Protein AF-A0A8K1FUD9-F1 (afdb_monomer_lite)

Organism: NCBI:txid364589

Foldseek 3Di:
DEAALVPFDFDDPLVVVSVVCVVVQAKDWSDKFFQVVCCVTGVVPCPVVQVVLVVCVVQHRHNRIDIYIHHNVHDPDGDDDDDDDDDDPPDDD

Sequence (93 aa):
MTKAPGSFRPQGWLRERVAAAVASGTRTVLYEGPVRALCPLVPNNVNTMAAAALAAPHLGFDGVTACLVADPSVPNWHVIKVEVTVVSPWCPQ

pLDDT: mean 93.82, std 7.75, range [58.03, 98.31]

Radius of gyration: 14.72 Å; chains: 1; bounding box: 44×29×31 Å

InterPro domains:
  IPR002811 Aspartate dehydrogenase [PF01958] (26-85)

Structure (mmCIF, N/CA/C/O backbone):
data_AF-A0A8K1FUD9-F1
#
_entry.id   AF-A0A8K1FUD9-F1
#
loop_
_atom_site.group_PDB
_atom_site.id
_atom_site.type_symbol
_atom_site.label_atom_id
_atom_site.label_alt_id
_atom_site.label_comp_id
_atom_site.label_asym_id
_atom_site.label_entity_id
_atom_site.label_seq_id
_atom_site.pdbx_PDB_ins_code
_atom_site.Cartn_x
_atom_site.Cartn_y
_atom_site.Cartn_z
_atom_site.occupancy
_atom_site.B_iso_or_equiv
_atom_site.auth_seq_id
_atom_site.auth_comp_id
_atom_site.auth_asym_id
_atom_site.auth_atom_id
_atom_site.pdbx_PDB_model_num
ATOM 1 N N . MET A 1 1 ? 4.393 1.407 3.188 1.00 95.12 1 MET A N 1
ATOM 2 C CA . MET A 1 1 ? 3.971 2.689 3.791 1.00 95.12 1 MET A CA 1
ATOM 3 C C . MET A 1 1 ? 3.014 2.392 4.925 1.00 95.12 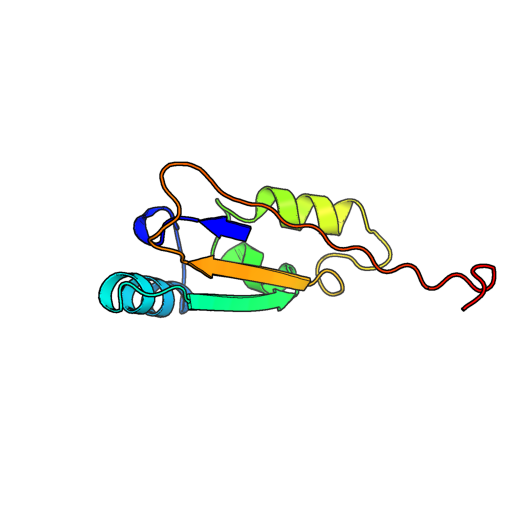1 MET A C 1
ATOM 5 O O . MET A 1 1 ? 2.037 1.688 4.696 1.00 95.12 1 MET A O 1
ATOM 9 N N . THR A 1 2 ? 3.263 2.970 6.095 1.00 97.50 2 THR A N 1
ATOM 10 C CA . THR A 1 2 ? 2.368 2.904 7.257 1.00 97.50 2 THR A CA 1
ATOM 11 C C . THR A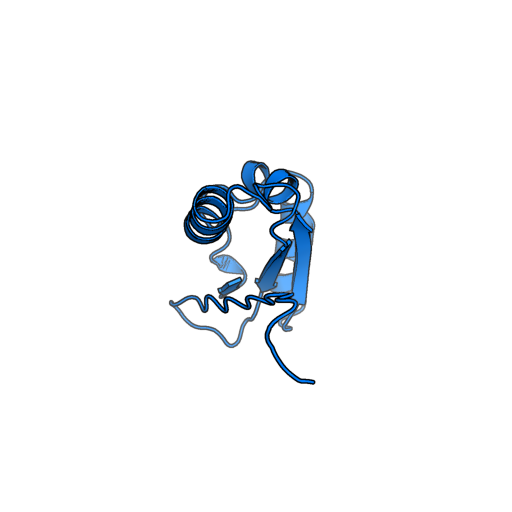 1 2 ? 1.919 4.308 7.640 1.00 97.50 2 THR A C 1
ATOM 13 O O . THR A 1 2 ? 2.753 5.214 7.678 1.00 97.50 2 THR A O 1
ATOM 16 N N . LYS A 1 3 ? 0.625 4.508 7.910 1.00 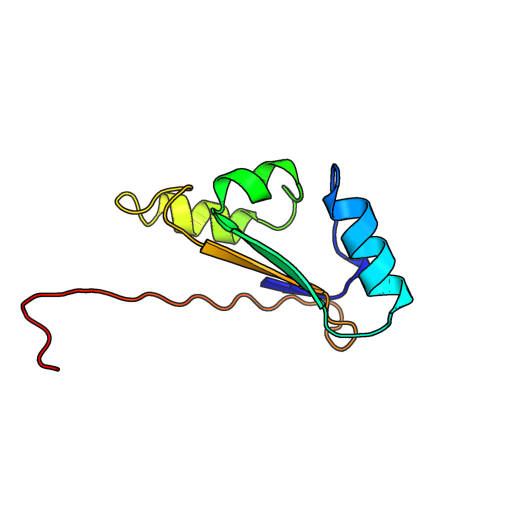95.62 3 LYS A N 1
ATOM 17 C CA . LYS A 1 3 ? 0.072 5.794 8.371 1.00 95.62 3 LYS A CA 1
ATOM 18 C C . LYS A 1 3 ? -1.268 5.622 9.085 1.00 95.62 3 LYS A C 1
ATOM 20 O O . LYS A 1 3 ? -1.905 4.574 8.964 1.00 95.62 3 LYS A O 1
ATOM 25 N N . ALA A 1 4 ? -1.712 6.690 9.747 1.00 96.19 4 ALA A N 1
ATOM 26 C CA . ALA A 1 4 ? -3.032 6.763 10.360 1.00 96.19 4 ALA A CA 1
ATOM 27 C C . ALA A 1 4 ? -4.150 6.401 9.351 1.00 96.19 4 ALA A C 1
ATOM 29 O O . ALA A 1 4 ? -4.147 6.934 8.229 1.00 96.19 4 ALA A O 1
ATOM 30 N N . PRO A 1 5 ? -5.136 5.562 9.733 1.00 94.81 5 PRO A N 1
ATOM 31 C CA . PRO A 1 5 ? -6.214 5.130 8.841 1.00 94.81 5 PRO A CA 1
ATOM 32 C C . PRO A 1 5 ? -6.996 6.298 8.206 1.00 94.81 5 PRO A C 1
ATOM 34 O O . PRO A 1 5 ? -7.222 6.315 6.996 1.00 94.81 5 PRO A O 1
ATOM 37 N N . GLY A 1 6 ? -7.334 7.331 8.989 1.00 92.88 6 GLY A N 1
ATOM 38 C CA . GLY A 1 6 ? -8.090 8.505 8.516 1.00 92.88 6 GLY A CA 1
ATOM 39 C C . GLY A 1 6 ? -7.335 9.406 7.527 1.00 92.88 6 GLY A C 1
ATOM 40 O O . GLY A 1 6 ? -7.924 10.252 6.848 1.00 92.88 6 GLY A O 1
ATOM 41 N N . SER A 1 7 ? -6.023 9.217 7.393 1.00 93.88 7 SER A N 1
ATOM 42 C CA . SER A 1 7 ? -5.205 10.022 6.491 1.00 93.88 7 SER A CA 1
ATOM 43 C C . SER A 1 7 ? -5.217 9.483 5.058 1.00 93.88 7 SER A C 1
ATOM 45 O O . SER A 1 7 ? -4.764 10.184 4.150 1.00 93.88 7 SER A O 1
ATOM 47 N N . PHE A 1 8 ? -5.673 8.250 4.802 1.00 94.50 8 PHE A N 1
ATOM 48 C CA . PHE A 1 8 ? -5.755 7.713 3.436 1.00 94.50 8 PHE A CA 1
ATOM 49 C C . PHE A 1 8 ? -6.805 8.454 2.598 1.00 94.50 8 PHE A C 1
ATOM 51 O O . PHE A 1 8 ? -7.791 8.985 3.111 1.00 94.50 8 PHE A O 1
ATOM 58 N N . ARG A 1 9 ? -6.589 8.496 1.280 1.00 94.56 9 ARG A N 1
ATOM 59 C CA . ARG A 1 9 ? -7.574 8.976 0.297 1.00 94.56 9 ARG A CA 1
ATOM 60 C C . ARG A 1 9 ? -7.856 7.859 -0.717 1.00 94.56 9 ARG A C 1
ATOM 62 O O . ARG A 1 9 ? -7.384 7.952 -1.850 1.00 94.56 9 ARG A O 1
ATOM 69 N N . PRO A 1 10 ? -8.531 6.773 -0.288 1.00 96.25 10 PRO A N 1
ATOM 70 C CA . PRO A 1 10 ? -8.714 5.585 -1.109 1.00 96.25 10 PRO A CA 1
ATOM 71 C C . PRO A 1 10 ? -9.811 5.755 -2.169 1.00 96.25 10 PRO A C 1
ATOM 73 O O . PRO A 1 10 ? -10.789 6.495 -2.004 1.00 96.25 10 PRO A O 1
ATOM 76 N N . GLN A 1 11 ? -9.666 5.003 -3.250 1.00 97.19 11 GLN A N 1
ATOM 77 C CA . GLN A 1 11 ? -10.607 4.863 -4.354 1.00 97.19 11 GLN A CA 1
ATOM 78 C C . GLN A 1 11 ? -10.969 3.387 -4.548 1.00 97.19 11 GLN A C 1
ATOM 80 O O . GLN A 1 11 ? -10.271 2.495 -4.061 1.00 97.19 11 GLN A O 1
ATOM 85 N N . GLY A 1 12 ? -12.077 3.135 -5.247 1.00 96.69 12 GLY A N 1
ATOM 86 C CA . GLY A 1 12 ? -12.564 1.782 -5.515 1.00 96.69 12 GLY A CA 1
ATOM 87 C C . GLY A 1 12 ? -12.741 0.945 -4.243 1.00 96.69 12 GLY A C 1
ATOM 88 O O . GLY A 1 12 ? -13.099 1.464 -3.184 1.00 96.69 12 GLY A O 1
ATOM 89 N N . TRP A 1 13 ? -12.434 -0.346 -4.354 1.00 96.88 13 TRP A N 1
ATOM 90 C CA . TRP A 1 13 ? -12.586 -1.343 -3.287 1.00 96.88 13 TRP A CA 1
ATOM 91 C C . TRP A 1 13 ? -11.747 -1.045 -2.031 1.00 96.88 13 TRP A C 1
ATOM 93 O O . TRP A 1 13 ? -12.066 -1.497 -0.933 1.00 96.88 13 TRP A O 1
ATOM 103 N N . LEU A 1 14 ? -10.679 -0.248 -2.153 1.00 97.31 14 LEU A N 1
ATOM 104 C CA . LEU A 1 14 ? -9.803 0.078 -1.026 1.00 97.31 14 LEU A CA 1
ATOM 105 C C . LEU A 1 14 ? -10.497 0.985 0.006 1.00 97.31 14 LEU A C 1
ATOM 107 O O . LEU A 1 14 ? -10.078 1.032 1.163 1.00 97.31 14 LEU A O 1
ATOM 111 N N . ARG A 1 15 ? -11.580 1.677 -0.384 1.00 97.38 15 ARG A N 1
ATOM 112 C CA . ARG A 1 15 ? -12.402 2.498 0.522 1.00 97.38 15 ARG A CA 1
ATOM 113 C C . ARG A 1 15 ? -12.991 1.672 1.657 1.00 97.38 15 ARG A C 1
ATOM 115 O O . ARG A 1 15 ? -12.853 2.053 2.815 1.00 97.38 15 ARG A O 1
ATOM 122 N N . GLU A 1 16 ? -13.589 0.536 1.320 1.00 97.38 16 GLU A N 1
ATOM 123 C CA . GLU A 1 16 ? -14.230 -0.357 2.287 1.00 97.38 16 GLU A CA 1
ATOM 124 C C . GLU A 1 16 ? -13.203 -0.942 3.257 1.00 97.38 16 GLU A C 1
ATOM 126 O O . GLU A 1 16 ? -13.427 -0.954 4.465 1.00 97.38 16 GLU A O 1
ATOM 131 N N . ARG A 1 17 ? -12.019 -1.320 2.759 1.00 97.25 17 ARG A N 1
ATOM 132 C CA . ARG A 1 17 ? -10.929 -1.808 3.617 1.00 97.25 17 ARG A CA 1
ATOM 133 C C . ARG A 1 17 ? -10.406 -0.752 4.582 1.00 97.25 17 ARG A C 1
ATOM 135 O O . ARG A 1 17 ? -10.137 -1.068 5.736 1.00 97.25 17 ARG A O 1
ATOM 142 N N . VAL A 1 18 ? -10.259 0.496 4.134 1.00 97.38 18 VAL A N 1
ATOM 143 C CA . VAL A 1 18 ? -9.845 1.593 5.021 1.00 97.38 18 VAL A CA 1
ATOM 144 C C . VAL A 1 18 ? -10.915 1.865 6.075 1.00 97.38 18 VAL A C 1
ATOM 146 O O . VAL A 1 18 ? -10.571 2.017 7.243 1.00 97.38 18 VAL A O 1
ATOM 149 N N . ALA A 1 19 ? -12.196 1.883 5.695 1.00 97.44 19 ALA A N 1
ATOM 150 C CA . ALA A 1 19 ? -13.295 2.059 6.642 1.00 97.44 19 ALA A CA 1
ATOM 151 C C . ALA A 1 19 ? -13.322 0.939 7.697 1.00 97.44 19 ALA A C 1
ATOM 153 O O . ALA A 1 19 ? -13.424 1.222 8.890 1.00 97.44 19 ALA A O 1
ATOM 154 N N . ALA A 1 20 ? -13.135 -0.316 7.279 1.00 96.62 20 ALA A N 1
ATOM 155 C CA . ALA A 1 20 ? -13.014 -1.452 8.189 1.00 96.62 20 ALA A CA 1
ATOM 156 C C . ALA A 1 20 ? -11.798 -1.318 9.124 1.00 96.62 20 ALA A C 1
ATOM 158 O O . ALA A 1 20 ? -11.916 -1.566 10.321 1.00 96.62 20 ALA A O 1
A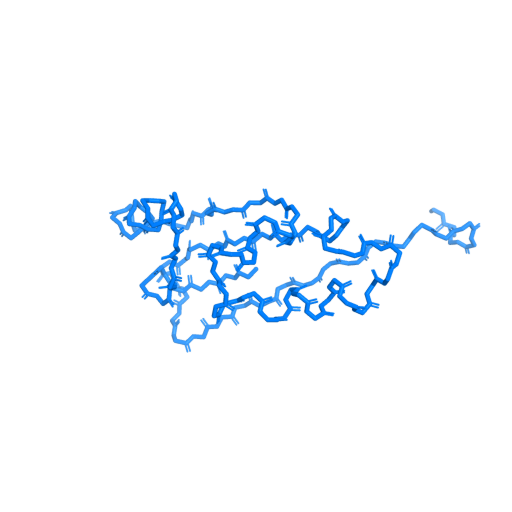TOM 159 N N . ALA A 1 21 ? -10.648 -0.858 8.617 1.00 96.50 21 ALA A N 1
ATOM 160 C CA . ALA A 1 21 ? -9.464 -0.621 9.443 1.00 96.50 21 ALA A CA 1
ATOM 161 C C . ALA A 1 21 ? -9.702 0.478 10.495 1.00 96.50 21 ALA A C 1
ATOM 163 O O . ALA A 1 21 ? -9.333 0.291 11.654 1.00 96.50 21 ALA A O 1
ATOM 164 N N . VAL A 1 22 ? -10.368 1.582 10.122 1.00 96.31 22 VAL A N 1
ATOM 165 C CA . VAL A 1 22 ? -10.792 2.643 11.058 1.00 96.31 22 VAL A CA 1
ATOM 166 C C . VAL A 1 22 ? -11.695 2.066 12.148 1.00 96.31 22 VAL A C 1
ATOM 168 O O . VAL A 1 22 ? -11.430 2.286 13.325 1.00 96.31 22 VAL A O 1
ATOM 171 N N . ALA A 1 23 ? -12.725 1.306 11.765 1.00 96.75 23 ALA A N 1
ATOM 172 C CA . ALA A 1 23 ? -13.680 0.720 12.704 1.00 96.75 23 ALA A CA 1
ATOM 173 C C . ALA A 1 23 ? -13.031 -0.310 13.640 1.00 96.75 23 ALA A C 1
ATOM 175 O O . ALA A 1 23 ? -13.370 -0.370 14.817 1.00 96.75 23 ALA A O 1
ATOM 176 N N . SER A 1 24 ? -12.078 -1.099 13.132 1.00 95.75 24 SER A N 1
ATOM 177 C CA . SER A 1 24 ? -11.374 -2.103 13.933 1.00 95.75 24 SER A CA 1
ATOM 178 C C . SER A 1 24 ? -10.489 -1.487 15.017 1.00 95.75 24 SER A C 1
ATOM 180 O O . SER A 1 24 ? -10.231 -2.131 16.027 1.00 95.75 24 SER A O 1
ATOM 182 N N . GLY A 1 25 ? -9.965 -0.274 14.796 1.00 95.50 25 GLY A N 1
ATOM 183 C CA . GLY A 1 25 ? -8.970 0.326 15.685 1.00 95.50 25 GLY A CA 1
ATOM 184 C C . GLY A 1 25 ? -7.658 -0.466 15.775 1.00 95.50 25 GLY A C 1
ATOM 185 O O . GLY A 1 25 ? -6.880 -0.242 16.700 1.00 95.50 25 GLY A O 1
ATOM 186 N N . THR A 1 26 ? -7.378 -1.367 14.825 1.00 96.12 26 THR A N 1
ATOM 187 C CA . THR A 1 26 ? -6.178 -2.219 14.828 1.00 96.12 26 THR A CA 1
ATOM 188 C C . THR A 1 26 ? -5.282 -1.991 13.614 1.00 96.12 26 THR A C 1
ATOM 190 O O . THR A 1 26 ? -5.721 -1.554 12.544 1.00 96.12 26 THR A O 1
ATOM 193 N N . ARG A 1 27 ? -3.992 -2.310 13.774 1.00 97.50 27 ARG A N 1
ATOM 194 C CA . ARG A 1 27 ? -3.014 -2.285 12.683 1.00 97.50 27 ARG A CA 1
ATOM 195 C C . ARG A 1 27 ? -3.404 -3.299 11.605 1.00 97.50 27 ARG A C 1
ATOM 197 O O . ARG A 1 27 ? -3.399 -4.498 11.855 1.00 97.50 27 ARG A O 1
ATOM 204 N N . THR A 1 28 ? -3.677 -2.815 10.397 1.00 98.12 28 THR A N 1
ATOM 205 C CA . THR A 1 28 ? -4.248 -3.606 9.300 1.00 98.12 28 THR A CA 1
ATOM 206 C C . THR A 1 28 ? -3.453 -3.415 8.011 1.00 98.12 28 THR A C 1
ATOM 208 O O . THR A 1 28 ? -3.205 -2.285 7.587 1.00 98.12 28 THR A O 1
ATOM 211 N N . VAL A 1 29 ? -3.086 -4.513 7.343 1.00 98.25 29 VAL A N 1
ATOM 212 C CA . VAL A 1 29 ? -2.549 -4.468 5.974 1.00 98.25 29 VAL A CA 1
ATOM 213 C C . VAL A 1 29 ? -3.715 -4.277 5.007 1.00 98.25 29 VAL A C 1
ATOM 215 O O . VAL A 1 29 ? -4.586 -5.132 4.876 1.00 98.25 29 VAL A O 1
ATOM 218 N N . LEU A 1 30 ? -3.752 -3.130 4.339 1.00 98.00 30 LEU A N 1
ATOM 219 C CA . LEU A 1 30 ? -4.809 -2.780 3.391 1.00 98.00 30 LEU A CA 1
ATOM 220 C C . LEU A 1 30 ? -4.545 -3.365 2.001 1.00 98.00 30 LEU A C 1
ATOM 222 O O . LEU A 1 30 ? -5.479 -3.747 1.288 1.00 98.00 30 LEU A O 1
ATOM 226 N N . TYR A 1 31 ? -3.269 -3.402 1.620 1.00 98.25 31 TYR A N 1
ATOM 227 C CA . TYR A 1 31 ? -2.802 -3.828 0.311 1.00 98.25 31 TYR A CA 1
ATOM 228 C C . TYR A 1 31 ? -1.387 -4.389 0.403 1.00 98.25 31 TYR A C 1
ATOM 230 O O . TYR A 1 31 ? -0.533 -3.796 1.064 1.00 98.25 31 TYR A O 1
ATOM 238 N N . GLU A 1 32 ? -1.141 -5.467 -0.332 1.00 98.06 32 GLU A N 1
ATOM 239 C CA . GLU A 1 32 ? 0.187 -5.992 -0.617 1.00 98.06 32 GLU A CA 1
ATOM 240 C C . GLU A 1 32 ? 0.200 -6.533 -2.049 1.00 98.06 32 GLU A C 1
ATOM 242 O O . GLU A 1 32 ? -0.681 -7.308 -2.422 1.00 98.06 32 GLU A O 1
ATOM 247 N N . GLY A 1 33 ? 1.139 -6.070 -2.872 1.00 98.12 33 GLY A N 1
ATOM 248 C CA . GLY A 1 33 ? 1.220 -6.454 -4.283 1.00 98.12 33 GLY A CA 1
ATOM 249 C C . GLY A 1 33 ? 1.902 -5.402 -5.163 1.00 98.12 33 GLY A C 1
ATOM 250 O O . GLY A 1 33 ? 2.467 -4.442 -4.639 1.00 98.12 33 GLY A O 1
ATOM 251 N N . PRO A 1 34 ? 1.845 -5.532 -6.499 1.00 98.31 34 PRO A N 1
ATOM 252 C CA . PRO A 1 34 ? 2.523 -4.624 -7.428 1.00 98.31 34 PRO A CA 1
ATOM 253 C C . PRO A 1 34 ? 2.105 -3.155 -7.281 1.00 98.31 34 PRO A C 1
ATOM 255 O O . PRO A 1 34 ? 0.932 -2.854 -7.048 1.00 98.31 34 PRO A O 1
ATOM 258 N N . VAL A 1 35 ? 3.028 -2.212 -7.480 1.00 98.06 35 VAL A N 1
ATOM 259 C CA . VAL A 1 35 ? 2.714 -0.770 -7.430 1.00 98.06 35 VAL A CA 1
ATOM 260 C C . VAL A 1 35 ? 1.666 -0.384 -8.483 1.00 98.06 35 VAL A C 1
ATOM 262 O O . VAL A 1 35 ? 0.807 0.453 -8.195 1.00 98.06 35 VAL A O 1
ATOM 265 N N . ARG A 1 36 ? 1.667 -1.023 -9.667 1.00 98.00 36 ARG A N 1
ATOM 266 C CA . ARG A 1 36 ? 0.737 -0.714 -10.772 1.00 98.00 36 ARG A CA 1
ATOM 267 C C . ARG A 1 36 ? -0.727 -0.679 -10.334 1.00 98.00 36 ARG A C 1
ATOM 269 O O . ARG A 1 36 ? -1.427 0.289 -10.624 1.00 98.00 36 ARG A O 1
ATOM 276 N N . ALA A 1 37 ? -1.186 -1.721 -9.644 1.00 97.50 37 ALA A N 1
ATOM 277 C CA . ALA A 1 37 ? -2.584 -1.834 -9.230 1.00 97.50 37 ALA A CA 1
ATOM 278 C C . ALA A 1 37 ? -2.929 -0.893 -8.064 1.00 97.50 37 ALA A C 1
ATOM 280 O O . ALA A 1 37 ? -4.087 -0.510 -7.904 1.00 97.50 37 ALA A O 1
ATOM 281 N N . LEU A 1 38 ? -1.933 -0.472 -7.278 1.00 97.50 38 LEU A N 1
ATOM 282 C CA . LEU A 1 38 ? -2.138 0.440 -6.156 1.00 97.50 38 LEU A CA 1
ATOM 283 C C . LEU A 1 38 ? -2.266 1.906 -6.595 1.00 97.50 38 LEU A C 1
ATOM 285 O O . LEU A 1 38 ? -3.018 2.666 -5.979 1.00 97.50 38 LEU A O 1
ATOM 289 N N . CYS A 1 39 ? -1.568 2.306 -7.662 1.00 97.06 39 CYS A N 1
ATOM 290 C CA . CYS A 1 39 ? -1.575 3.675 -8.183 1.00 97.06 39 CYS A CA 1
ATOM 291 C C . CYS A 1 39 ? -2.969 4.294 -8.380 1.00 97.06 39 CYS A C 1
ATOM 293 O O . CYS A 1 39 ? -3.190 5.385 -7.849 1.00 97.06 39 CYS A O 1
ATOM 295 N N . PRO A 1 40 ? -3.927 3.644 -9.070 1.00 97.25 40 PRO A N 1
ATOM 296 C CA . PRO A 1 40 ? -5.264 4.216 -9.230 1.00 97.25 40 PRO A CA 1
ATOM 297 C C . PRO A 1 40 ? -6.069 4.240 -7.921 1.00 97.25 40 PRO A C 1
ATOM 299 O O . PRO A 1 40 ? -6.992 5.036 -7.784 1.00 97.25 40 PRO A O 1
ATOM 302 N N . LEU A 1 41 ? -5.731 3.396 -6.941 1.00 97.75 41 LEU A N 1
ATOM 303 C CA . LEU A 1 41 ? -6.508 3.252 -5.708 1.00 97.75 41 LEU A CA 1
ATOM 304 C C . LEU A 1 41 ? -6.150 4.299 -4.648 1.00 97.75 41 LEU A C 1
ATOM 306 O O . LEU A 1 41 ? -7.018 4.697 -3.879 1.00 97.75 41 LEU A O 1
ATOM 310 N N . VAL A 1 42 ? -4.897 4.751 -4.579 1.00 96.31 42 VAL A N 1
ATOM 311 C CA . VAL A 1 42 ? -4.420 5.736 -3.580 1.00 96.31 42 VAL A CA 1
ATOM 312 C C . VAL A 1 42 ? -3.367 6.687 -4.176 1.00 96.31 42 VAL A C 1
ATOM 314 O O . VAL A 1 42 ? -2.251 6.784 -3.654 1.00 96.31 42 VAL A O 1
ATOM 317 N N . PRO A 1 43 ? -3.696 7.446 -5.240 1.00 93.56 43 PRO A N 1
ATOM 318 C CA . PRO A 1 43 ? -2.720 8.257 -5.980 1.00 93.56 43 PRO A CA 1
ATOM 319 C C . PRO A 1 43 ? -1.985 9.279 -5.097 1.00 93.56 43 PRO A C 1
ATOM 321 O O . PRO A 1 43 ? -0.791 9.492 -5.254 1.00 93.56 43 PRO A O 1
ATOM 324 N N . ASN A 1 44 ? -2.654 9.829 -4.080 1.00 91.38 44 ASN A N 1
ATOM 325 C CA . ASN A 1 44 ? -2.070 10.809 -3.154 1.00 91.38 44 ASN A CA 1
ATOM 326 C C . ASN A 1 44 ? -1.042 10.223 -2.168 1.00 91.38 44 ASN A C 1
ATOM 328 O O . ASN A 1 44 ? -0.471 10.956 -1.362 1.00 91.38 44 ASN A O 1
ATOM 332 N N . ASN A 1 45 ? -0.871 8.901 -2.125 1.00 93.00 45 ASN A N 1
ATOM 333 C CA . ASN A 1 45 ? -0.038 8.237 -1.120 1.00 93.00 45 ASN A CA 1
ATOM 334 C C . ASN A 1 45 ? 1.094 7.408 -1.719 1.00 93.00 45 ASN A C 1
ATOM 336 O O . ASN A 1 45 ? 2.036 7.078 -1.004 1.00 93.00 45 ASN A O 1
ATOM 340 N N . VAL A 1 46 ? 1.032 7.104 -3.012 1.00 95.06 46 VAL A N 1
ATOM 341 C CA . VAL A 1 46 ? 1.977 6.186 -3.652 1.00 95.06 46 VAL A CA 1
ATOM 342 C C . VAL A 1 46 ? 3.119 6.875 -4.388 1.00 95.06 46 VAL A C 1
ATOM 344 O O . VAL A 1 46 ? 3.935 6.170 -4.965 1.00 95.06 46 VAL A O 1
ATOM 347 N N . ASN A 1 47 ? 3.233 8.208 -4.364 1.00 94.75 47 ASN A N 1
ATOM 348 C CA . ASN A 1 47 ? 4.272 8.932 -5.115 1.00 94.75 47 ASN A CA 1
ATOM 349 C C . ASN A 1 47 ? 5.683 8.374 -4.866 1.00 94.75 47 ASN A C 1
ATOM 351 O O . ASN A 1 47 ? 6.414 8.120 -5.815 1.00 94.75 47 ASN A O 1
ATOM 355 N N . THR A 1 48 ? 6.044 8.097 -3.609 1.00 95.00 48 THR A N 1
ATOM 356 C CA . THR A 1 48 ? 7.349 7.506 -3.265 1.00 95.00 48 THR A CA 1
ATOM 357 C C . THR A 1 48 ? 7.518 6.084 -3.814 1.00 95.00 48 THR A C 1
ATOM 359 O O . THR A 1 48 ? 8.602 5.719 -4.253 1.00 95.00 48 THR A O 1
ATOM 362 N N . MET A 1 49 ? 6.452 5.279 -3.829 1.00 96.94 49 MET A N 1
ATOM 363 C CA . MET A 1 49 ? 6.482 3.912 -4.368 1.00 96.94 49 MET A CA 1
ATOM 364 C C . MET A 1 49 ? 6.559 3.913 -5.899 1.00 96.94 49 MET A C 1
ATOM 366 O O . MET A 1 49 ? 7.310 3.137 -6.480 1.00 96.94 49 MET A O 1
ATOM 370 N N . ALA A 1 50 ? 5.825 4.817 -6.548 1.00 97.12 50 ALA A N 1
ATOM 371 C CA . ALA A 1 50 ? 5.897 5.041 -7.986 1.00 97.12 50 ALA A CA 1
ATOM 372 C C . ALA A 1 50 ? 7.287 5.550 -8.395 1.00 97.12 50 ALA A C 1
ATOM 374 O O . ALA A 1 50 ? 7.848 5.072 -9.374 1.00 97.12 50 ALA A O 1
ATOM 375 N N . ALA A 1 51 ? 7.885 6.454 -7.612 1.00 97.00 51 ALA A N 1
ATOM 376 C CA . ALA A 1 51 ? 9.259 6.897 -7.824 1.00 97.00 51 ALA A CA 1
ATOM 377 C C . ALA A 1 51 ? 10.263 5.739 -7.695 1.00 97.00 51 ALA A C 1
ATOM 379 O O . ALA A 1 51 ? 11.156 5.627 -8.527 1.00 97.00 51 ALA A O 1
ATOM 380 N N . ALA A 1 52 ? 10.090 4.840 -6.719 1.00 96.06 52 ALA A N 1
ATOM 381 C CA . ALA A 1 52 ? 10.921 3.640 -6.602 1.00 96.06 52 ALA A CA 1
ATOM 382 C C . ALA A 1 52 ? 10.773 2.709 -7.820 1.00 96.06 52 ALA A C 1
ATOM 384 O O . ALA A 1 52 ? 11.771 2.224 -8.343 1.00 96.06 52 ALA A O 1
ATOM 385 N N . ALA A 1 53 ? 9.547 2.516 -8.317 1.00 97.56 53 ALA A N 1
ATOM 386 C CA . ALA A 1 53 ? 9.291 1.758 -9.542 1.00 97.56 53 ALA A CA 1
ATOM 387 C C . ALA A 1 53 ? 9.951 2.385 -10.781 1.00 97.56 53 ALA A C 1
ATOM 389 O O . ALA A 1 53 ? 10.498 1.664 -11.611 1.00 97.56 53 ALA A O 1
ATOM 390 N N . LEU A 1 54 ? 9.945 3.717 -10.892 1.00 97.62 54 LEU A N 1
ATOM 391 C CA . LEU A 1 54 ? 10.642 4.443 -11.960 1.00 97.62 54 LEU A CA 1
ATOM 392 C C . LEU A 1 54 ? 12.170 4.350 -11.831 1.00 97.62 54 LEU A C 1
ATOM 394 O O . LEU A 1 54 ? 12.862 4.230 -12.838 1.00 97.62 54 LEU A O 1
ATOM 398 N N . ALA A 1 55 ? 12.694 4.387 -10.605 1.00 95.94 55 ALA A N 1
ATOM 399 C CA . ALA A 1 55 ? 14.126 4.292 -10.324 1.00 95.94 55 ALA A CA 1
ATOM 400 C C . ALA A 1 55 ? 14.688 2.867 -10.484 1.00 95.94 55 ALA A C 1
ATOM 402 O O . ALA A 1 55 ? 15.899 2.700 -10.613 1.00 95.94 55 ALA A O 1
ATOM 403 N N . ALA A 1 56 ? 13.826 1.845 -10.493 1.00 94.38 56 ALA A N 1
ATOM 404 C CA . ALA A 1 56 ? 14.184 0.445 -10.690 1.00 94.38 56 ALA A CA 1
ATOM 405 C C . ALA A 1 56 ? 13.677 -0.063 -12.056 1.00 94.38 56 ALA A C 1
ATOM 407 O O . ALA A 1 56 ? 12.742 -0.864 -12.097 1.00 94.38 56 ALA A O 1
ATOM 408 N N . PRO A 1 57 ? 14.274 0.353 -13.190 1.00 91.69 57 PRO A N 1
ATOM 409 C CA . PRO A 1 57 ? 13.734 0.090 -14.530 1.00 91.69 57 PRO A CA 1
ATOM 410 C C . PRO A 1 57 ? 13.601 -1.402 -14.871 1.00 91.69 57 PRO A C 1
ATOM 412 O O . PRO A 1 57 ? 12.721 -1.773 -15.640 1.00 91.69 57 PRO A O 1
ATOM 415 N N . HIS A 1 58 ? 14.429 -2.266 -14.274 1.00 93.12 58 HIS A N 1
ATOM 416 C CA . HIS A 1 58 ? 14.338 -3.720 -14.450 1.00 93.12 58 HIS A CA 1
ATOM 417 C C . HIS A 1 58 ? 13.155 -4.363 -13.709 1.00 93.12 58 HIS A C 1
ATOM 419 O O . HIS A 1 58 ? 12.745 -5.461 -14.070 1.00 93.12 58 HIS A O 1
ATOM 425 N N . LEU A 1 59 ? 12.612 -3.699 -12.684 1.00 96.56 59 LEU A N 1
ATOM 426 C CA . LEU A 1 59 ? 11.430 -4.150 -11.944 1.00 96.56 59 LEU A CA 1
ATOM 427 C C . LEU A 1 59 ? 10.166 -3.440 -12.443 1.00 96.56 59 LEU A C 1
ATOM 429 O O . LEU A 1 59 ? 9.131 -4.068 -12.663 1.00 96.56 59 LEU A O 1
ATOM 433 N N . GLY A 1 60 ? 10.239 -2.120 -12.617 1.00 97.44 60 GLY A N 1
ATOM 434 C CA . GLY A 1 60 ? 9.104 -1.288 -12.992 1.00 97.44 60 GLY A CA 1
ATOM 435 C C . GLY A 1 60 ? 7.936 -1.375 -12.002 1.00 97.44 60 GLY A C 1
ATOM 436 O O . GLY A 1 60 ? 8.064 -1.814 -10.859 1.00 97.44 60 GLY A O 1
ATOM 437 N N . PHE A 1 61 ? 6.754 -0.950 -12.447 1.00 98.00 61 PHE A N 1
ATOM 438 C CA . PHE A 1 61 ? 5.543 -0.919 -11.613 1.00 98.00 61 PHE A CA 1
ATOM 439 C C . PHE A 1 61 ? 4.982 -2.306 -11.271 1.00 98.00 61 PHE A C 1
ATOM 441 O O . PHE A 1 61 ? 4.196 -2.420 -10.329 1.00 98.00 61 PHE A O 1
ATOM 448 N N . ASP A 1 62 ? 5.358 -3.328 -12.041 1.00 98.00 62 ASP A N 1
ATOM 449 C CA . ASP A 1 62 ? 4.885 -4.702 -11.864 1.00 98.00 62 ASP A CA 1
ATOM 450 C C . ASP A 1 62 ? 5.808 -5.517 -10.949 1.00 98.00 62 ASP A C 1
ATOM 452 O O . ASP A 1 62 ? 5.326 -6.353 -10.191 1.00 98.00 62 ASP A O 1
ATOM 456 N N . GLY A 1 63 ? 7.119 -5.247 -10.981 1.00 96.56 63 GLY A N 1
ATOM 457 C CA . GLY A 1 63 ? 8.120 -5.929 -10.160 1.00 96.56 63 GLY A CA 1
ATOM 458 C C . GLY A 1 63 ? 8.412 -5.261 -8.815 1.00 96.56 63 GLY A C 1
ATOM 459 O O . GLY A 1 63 ? 8.958 -5.910 -7.927 1.00 96.56 63 GLY A O 1
ATOM 460 N N . VAL A 1 64 ? 8.060 -3.983 -8.626 1.00 97.88 64 VAL A N 1
ATOM 461 C CA . VAL A 1 64 ? 8.116 -3.349 -7.299 1.00 97.88 64 VAL A CA 1
ATOM 462 C C . VAL A 1 64 ? 6.842 -3.671 -6.523 1.00 97.88 64 VAL A C 1
ATOM 464 O O . VAL A 1 64 ? 5.735 -3.327 -6.943 1.00 97.88 64 VAL A O 1
ATOM 467 N N . THR A 1 65 ? 7.006 -4.287 -5.353 1.00 97.81 65 THR A N 1
ATOM 468 C CA . THR A 1 65 ? 5.909 -4.614 -4.436 1.00 97.81 65 THR A CA 1
ATOM 469 C C . THR A 1 65 ? 5.669 -3.475 -3.447 1.00 97.81 65 THR A C 1
ATOM 471 O O . THR A 1 65 ? 6.566 -3.040 -2.726 1.00 97.81 65 THR A O 1
ATOM 474 N N . ALA A 1 66 ? 4.430 -3.000 -3.378 1.00 97.75 66 ALA A N 1
ATOM 475 C CA . ALA A 1 66 ? 3.946 -2.081 -2.363 1.00 97.75 66 ALA A CA 1
ATOM 476 C C . ALA A 1 66 ? 3.234 -2.832 -1.235 1.00 97.75 66 ALA A C 1
ATOM 478 O O . ALA A 1 66 ? 2.431 -3.726 -1.481 1.00 97.75 66 ALA A O 1
ATOM 479 N N . CYS A 1 67 ? 3.451 -2.379 -0.000 1.00 98.06 67 CYS A N 1
ATOM 480 C CA . CYS A 1 67 ? 2.663 -2.764 1.169 1.00 98.06 67 CYS A CA 1
ATOM 481 C C . CYS A 1 67 ? 2.085 -1.500 1.822 1.00 98.06 67 CYS A C 1
ATOM 483 O O . CYS A 1 67 ? 2.830 -0.566 2.154 1.00 98.06 67 CYS A O 1
ATOM 485 N N . LEU A 1 68 ? 0.761 -1.445 1.975 1.00 97.50 68 LEU A N 1
ATOM 486 C CA . LEU A 1 68 ? 0.032 -0.337 2.587 1.00 97.50 68 LEU A CA 1
ATOM 487 C C . LEU A 1 68 ? -0.555 -0.786 3.922 1.00 97.50 68 LEU A C 1
ATOM 489 O O . LEU A 1 68 ? -1.379 -1.697 3.963 1.00 97.50 68 LEU A O 1
ATOM 493 N N . VAL A 1 69 ? -0.165 -0.118 5.003 1.00 98.19 69 VAL A N 1
ATOM 494 C CA . VAL A 1 69 ? -0.587 -0.461 6.362 1.00 98.19 69 VAL A CA 1
ATOM 495 C C . VAL A 1 69 ? -1.314 0.723 6.988 1.00 98.19 69 VAL A C 1
ATOM 497 O O . VAL A 1 69 ? -0.789 1.838 7.041 1.00 98.19 69 VAL A O 1
ATOM 500 N N . ALA A 1 70 ? -2.524 0.470 7.470 1.00 97.62 70 ALA A N 1
ATOM 501 C CA . ALA A 1 70 ? -3.250 1.365 8.351 1.00 97.62 70 ALA A CA 1
ATOM 502 C C . ALA A 1 70 ? -2.861 1.055 9.792 1.00 97.62 70 ALA A C 1
ATOM 504 O O . ALA A 1 70 ? -3.004 -0.082 10.230 1.00 97.62 70 ALA A O 1
ATOM 505 N N . ASP A 1 71 ? -2.365 2.049 10.518 1.00 97.62 71 ASP A N 1
ATOM 506 C CA . ASP A 1 71 ? -1.937 1.874 11.903 1.00 97.62 71 ASP A CA 1
ATOM 507 C C . ASP A 1 71 ? -2.435 3.045 12.759 1.00 97.62 71 ASP A C 1
ATOM 509 O O . ASP A 1 71 ? -1.958 4.169 12.578 1.00 97.62 71 ASP A O 1
ATOM 513 N N . PRO A 1 72 ? -3.412 2.821 13.657 1.00 95.94 72 PRO A N 1
ATOM 514 C CA . PRO A 1 72 ? -3.944 3.861 14.538 1.00 95.94 72 PRO A CA 1
ATOM 515 C C . PRO A 1 72 ? -2.920 4.427 15.528 1.00 95.94 72 PRO A C 1
ATOM 517 O O . PRO A 1 72 ? -3.132 5.519 16.046 1.00 95.94 72 PRO A O 1
ATOM 520 N N . SER A 1 73 ? -1.818 3.711 15.786 1.00 95.75 73 SER A N 1
ATOM 521 C CA . SER A 1 73 ? -0.743 4.193 16.663 1.00 95.75 73 SER A CA 1
ATOM 522 C C . SER A 1 73 ? 0.157 5.232 15.988 1.00 95.75 73 SER A C 1
ATOM 524 O O . SER A 1 73 ? 0.885 5.954 16.669 1.00 95.75 73 SER A O 1
ATOM 526 N N . VAL A 1 74 ? 0.101 5.336 14.654 1.00 93.62 74 VAL A N 1
ATOM 527 C CA . VAL A 1 74 ? 0.870 6.326 13.899 1.00 93.62 74 VAL A CA 1
ATOM 528 C C . VAL A 1 74 ? 0.132 7.671 13.922 1.00 93.62 74 VAL A C 1
ATOM 530 O O . VAL A 1 74 ? -1.004 7.738 13.451 1.00 93.62 74 VAL A O 1
ATOM 533 N N . PRO A 1 75 ? 0.754 8.754 14.427 1.00 87.56 75 PRO A N 1
ATOM 534 C CA . PRO A 1 75 ? 0.142 10.077 14.515 1.00 87.56 75 PRO A CA 1
ATOM 535 C C . PRO A 1 75 ? 0.245 10.808 13.157 1.00 87.56 75 PRO A C 1
ATOM 537 O O . PRO A 1 75 ? 0.092 10.202 12.098 1.00 87.56 75 PRO A O 1
ATOM 540 N N . ASN A 1 76 ? 0.488 12.123 13.135 1.00 88.19 76 ASN A N 1
ATOM 541 C CA . ASN A 1 76 ? 0.456 12.932 11.907 1.00 88.19 76 ASN A CA 1
ATOM 542 C C . ASN A 1 76 ? 1.726 12.824 11.026 1.00 88.19 76 ASN A C 1
ATOM 544 O O . ASN A 1 76 ? 2.192 13.813 10.463 1.00 88.19 76 ASN A O 1
ATOM 548 N N . TRP A 1 77 ? 2.306 11.629 10.912 1.00 91.31 77 TRP A N 1
ATOM 549 C CA . TRP A 1 77 ? 3.401 11.313 9.990 1.00 91.31 77 TRP A CA 1
ATOM 550 C C . TRP A 1 77 ? 3.167 9.957 9.320 1.00 91.31 77 TRP A C 1
ATOM 552 O O . TRP A 1 77 ? 2.185 9.267 9.585 1.00 91.31 77 TRP A O 1
ATOM 562 N N . HIS A 1 78 ? 4.033 9.588 8.380 1.00 92.19 78 HIS A N 1
ATOM 563 C CA . HIS A 1 78 ? 3.961 8.297 7.707 1.00 92.19 78 HIS A CA 1
ATOM 564 C C . HIS A 1 78 ? 5.345 7.658 7.625 1.00 92.19 78 HIS A C 1
ATOM 566 O O . HIS A 1 78 ? 6.341 8.343 7.416 1.00 92.19 78 HIS A O 1
ATOM 572 N N . VAL A 1 79 ? 5.397 6.334 7.766 1.00 95.12 79 VAL A N 1
ATOM 573 C CA . VAL A 1 79 ? 6.636 5.558 7.633 1.00 95.12 79 VAL A CA 1
ATOM 574 C C . VAL A 1 79 ? 6.712 4.981 6.239 1.00 95.12 79 VAL A C 1
ATOM 576 O O . VAL A 1 79 ? 5.808 4.256 5.806 1.00 95.12 79 VAL A O 1
ATOM 579 N N . ILE A 1 80 ? 7.821 5.234 5.557 1.00 95.62 80 ILE A N 1
ATOM 580 C CA . ILE A 1 80 ? 8.194 4.516 4.344 1.00 95.62 80 ILE A CA 1
ATOM 581 C C . ILE A 1 80 ? 9.360 3.596 4.693 1.00 95.62 80 ILE A C 1
ATOM 583 O O . ILE A 1 80 ? 10.455 4.064 4.979 1.00 95.62 80 ILE A O 1
ATOM 587 N N . LYS A 1 81 ? 9.114 2.284 4.672 1.00 95.94 81 LYS A N 1
ATOM 588 C CA . LYS A 1 81 ? 10.171 1.270 4.659 1.00 95.94 81 LYS A CA 1
ATOM 589 C C . LYS A 1 81 ? 10.426 0.889 3.204 1.00 95.94 81 LYS A C 1
ATOM 591 O O . LYS A 1 81 ? 9.465 0.626 2.478 1.00 95.94 81 LYS A O 1
ATOM 596 N N . VAL A 1 82 ? 11.694 0.866 2.811 1.00 95.00 82 VAL A N 1
ATOM 597 C CA . VAL A 1 82 ? 12.153 0.363 1.514 1.00 95.00 82 VAL A CA 1
ATOM 598 C C . VAL A 1 82 ? 13.077 -0.813 1.783 1.00 95.00 82 VAL A C 1
ATOM 600 O O . VAL A 1 82 ? 13.924 -0.747 2.670 1.00 95.00 82 VAL A O 1
ATOM 603 N N . GLU A 1 83 ? 12.881 -1.889 1.037 1.00 94.88 83 GLU A N 1
ATOM 604 C CA . GLU A 1 83 ? 13.699 -3.091 1.095 1.00 94.88 83 GLU A CA 1
ATOM 605 C C . GLU A 1 83 ? 14.127 -3.427 -0.329 1.00 94.88 83 GLU A C 1
ATOM 607 O O . GLU A 1 83 ? 13.312 -3.368 -1.250 1.00 94.88 83 GLU A O 1
ATOM 612 N N . V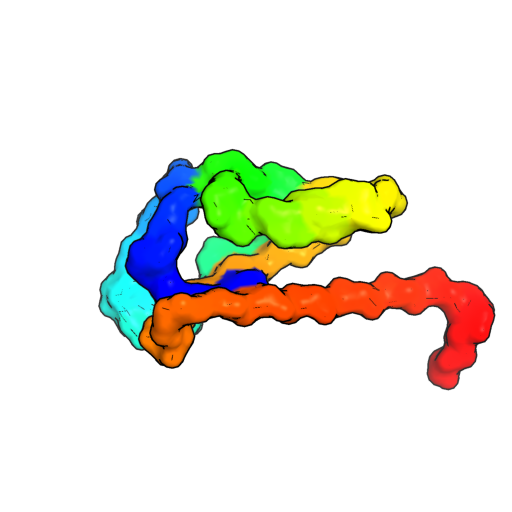AL A 1 84 ? 15.417 -3.696 -0.513 1.00 92.06 84 VAL A N 1
ATOM 613 C CA . VAL A 1 84 ? 16.009 -3.974 -1.821 1.00 92.06 84 VAL A CA 1
ATOM 614 C C . VAL A 1 84 ? 16.835 -5.238 -1.692 1.00 92.06 84 VAL A C 1
ATOM 616 O O . VAL A 1 84 ? 17.779 -5.290 -0.905 1.00 92.06 84 VAL A O 1
ATOM 619 N N . THR A 1 85 ? 16.486 -6.247 -2.480 1.00 89.81 85 THR A N 1
ATOM 620 C CA . THR A 1 85 ? 17.252 -7.487 -2.588 1.00 89.81 85 THR A CA 1
ATOM 621 C C . THR A 1 85 ? 17.981 -7.482 -3.920 1.00 89.81 85 THR A C 1
ATOM 623 O O . THR A 1 85 ? 17.363 -7.332 -4.973 1.00 89.81 85 THR A O 1
ATOM 626 N N . VAL A 1 86 ? 19.300 -7.642 -3.876 1.00 84.69 86 VAL A N 1
ATOM 627 C CA . VAL A 1 86 ? 20.138 -7.735 -5.072 1.00 84.69 86 VAL A CA 1
ATOM 628 C C . VAL A 1 86 ? 20.633 -9.166 -5.188 1.00 84.69 86 VAL A C 1
ATOM 630 O O . VAL A 1 86 ? 21.310 -9.663 -4.292 1.00 84.69 86 VAL A O 1
ATOM 633 N N . VAL A 1 87 ? 20.321 -9.820 -6.304 1.00 81.88 87 VAL A N 1
ATOM 634 C CA . VAL A 1 87 ? 20.931 -11.104 -6.653 1.00 81.88 87 VAL A CA 1
ATOM 635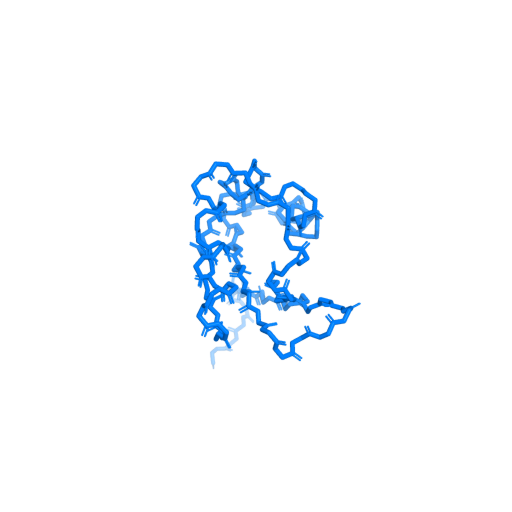 C C . VAL A 1 87 ? 22.146 -10.791 -7.515 1.00 81.88 87 VAL A C 1
ATOM 637 O O . VAL A 1 87 ? 22.016 -10.502 -8.702 1.00 81.88 87 VAL A O 1
ATOM 640 N N . SER A 1 88 ? 23.327 -10.771 -6.898 1.00 76.12 88 SER A N 1
ATOM 641 C CA . SER A 1 88 ? 24.592 -10.614 -7.614 1.00 76.12 88 SER A CA 1
ATOM 642 C C . SER A 1 88 ? 25.332 -11.949 -7.628 1.00 76.12 88 SER A C 1
ATOM 644 O O . SER A 1 88 ? 25.534 -12.518 -6.555 1.00 76.12 88 SER A O 1
ATOM 646 N N . PRO A 1 89 ? 25.813 -12.426 -8.793 1.00 74.06 89 PRO A N 1
ATOM 647 C CA . PRO A 1 89 ? 26.685 -13.599 -8.850 1.00 74.06 89 PRO A CA 1
ATOM 648 C C . PRO A 1 89 ? 28.034 -13.388 -8.135 1.00 74.06 89 PRO A C 1
ATOM 650 O O . PRO A 1 89 ? 28.788 -14.338 -7.968 1.00 74.06 89 PRO A O 1
ATOM 653 N N . TRP A 1 90 ? 28.332 -12.161 -7.691 1.00 70.75 90 TRP A N 1
ATOM 654 C CA . TRP A 1 90 ? 29.574 -11.784 -7.010 1.00 70.75 90 TRP A CA 1
ATOM 655 C C . TRP A 1 90 ? 29.406 -11.547 -5.501 1.00 70.75 90 TRP A C 1
ATOM 657 O O . TRP A 1 90 ? 30.344 -11.084 -4.856 1.00 70.75 90 TRP A O 1
ATOM 667 N N . CYS A 1 91 ? 28.229 -11.827 -4.930 1.00 63.66 91 CYS A N 1
ATOM 668 C CA . CYS A 1 91 ? 28.004 -11.740 -3.487 1.00 63.66 91 CYS A CA 1
ATOM 669 C C . CYS A 1 91 ? 28.096 -13.150 -2.878 1.00 63.66 91 CYS A C 1
ATOM 671 O O . CYS A 1 91 ? 27.200 -13.955 -3.140 1.00 63.66 91 CYS A O 1
ATOM 673 N N . PRO A 1 92 ? 29.155 -13.488 -2.115 1.00 58.03 92 PRO A N 1
ATOM 674 C CA . PRO A 1 92 ? 29.219 -14.781 -1.441 1.00 58.03 92 PRO A CA 1
ATOM 675 C C . PRO A 1 92 ? 28.072 -14.895 -0.426 1.00 58.03 92 PRO A C 1
ATOM 677 O O . PRO A 1 92 ? 27.742 -13.912 0.242 1.00 58.03 92 PRO A O 1
ATOM 680 N N . GLN A 1 93 ? 27.442 -16.075 -0.391 1.00 60.56 93 GLN A N 1
ATOM 681 C CA . GLN A 1 93 ? 26.399 -16.444 0.575 1.00 60.56 93 GLN A CA 1
ATOM 682 C C . GLN A 1 93 ? 26.968 -16.604 1.983 1.00 60.56 93 GLN A C 1
ATOM 684 O O . GLN A 1 93 ? 28.117 -17.090 2.096 1.00 60.56 93 GLN A O 1
#

Secondary structure (DSSP, 8-state):
-EE-GGG----TTHHHHHHHHHHHTS-EEEEEEEHHHHTTT-TTT-HHHHHHHHH-TTTHHHHSEEEEEE-TT--S-EE---------TTS--